Protein AF-A0A2K3M406-F1 (afdb_monomer)

Nearest PDB structures (foldseek):
  2f9a-assembly1_A-2  TM=9.777E-01  e=4.002E-05  Brassica juncea
  2wya-assembly2_D  TM=9.253E-01  e=2.174E-03  Homo sapiens
  7cqt-assembly2_C  TM=8.628E-01  e=1.182E-03  Brassica juncea
  2p8u-assembly1_B  TM=9.252E-01  e=3.999E-03  Homo sapiens
  2m01-assembly1_A  TM=3.767E-01  e=9.002E+00  Lychas mucronatus

Organism: Trifolium pratense (NCBI:txid57577)

Sequence (58 aa):
LPPEKFVENTKIMEHHYGGKDFITGQDCNYLLPGTFYLTKVDSLYRRFYAKKDAAAST

Foldseek 3Di:
DPPVVVVVVVVVVVCCVPDACDADDPDCPPPAAQDKDWGHHHPVRDTDIDTHHHPPPD

Structure (mmCIF, N/CA/C/O backbone):
data_AF-A0A2K3M406-F1
#
_entry.id   AF-A0A2K3M406-F1
#
loop_
_atom_site.group_PDB
_atom_site.id
_atom_site.type_symbol
_atom_site.label_atom_id
_atom_site.label_alt_id
_atom_site.label_comp_id
_atom_site.label_asym_id
_atom_site.label_entity_id
_atom_site.label_seq_id
_atom_site.pdbx_PDB_ins_code
_atom_site.Cartn_x
_atom_site.Cartn_y
_atom_site.Cartn_z
_atom_site.occupancy
_atom_site.B_iso_or_equiv
_atom_site.auth_seq_id
_atom_site.auth_comp_id
_atom_site.auth_asym_id
_atom_site.auth_atom_id
_atom_site.pdbx_PDB_model_num
ATOM 1 N N . LEU A 1 1 ? 17.465 -2.892 8.081 1.00 86.25 1 LEU A N 1
ATOM 2 C CA . LEU A 1 1 ? 17.564 -3.737 6.870 1.00 86.25 1 LEU A CA 1
ATOM 3 C C . LEU A 1 1 ? 18.972 -3.599 6.307 1.00 86.25 1 LEU A C 1
ATOM 5 O O . LEU A 1 1 ? 19.430 -2.462 6.253 1.00 86.25 1 LEU A O 1
ATOM 9 N N . PRO A 1 2 ? 19.642 -4.689 5.904 1.00 97.44 2 PRO A N 1
ATOM 10 C CA . PRO A 1 2 ? 20.860 -4.585 5.105 1.00 97.44 2 PRO A CA 1
ATOM 11 C C . PRO A 1 2 ? 20.542 -4.001 3.709 1.00 97.44 2 PRO A C 1
ATOM 13 O O . PRO A 1 2 ? 19.393 -4.123 3.259 1.00 97.44 2 PRO A O 1
ATOM 16 N N . PRO A 1 3 ? 21.511 -3.363 3.026 1.00 98.06 3 PRO A N 1
ATOM 17 C CA . PRO A 1 3 ? 21.287 -2.699 1.738 1.00 98.06 3 PRO A CA 1
ATOM 18 C C . PRO A 1 3 ? 20.680 -3.602 0.659 1.00 98.06 3 PRO A C 1
ATOM 20 O O . PRO A 1 3 ? 19.799 -3.176 -0.083 1.00 98.06 3 PRO A O 1
ATOM 23 N N . GLU A 1 4 ? 21.076 -4.870 0.605 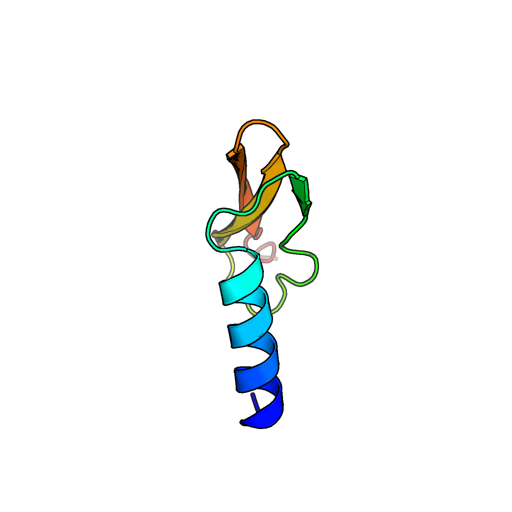1.00 97.81 4 GLU A N 1
ATOM 24 C CA . GLU A 1 4 ? 20.609 -5.835 -0.394 1.00 97.81 4 GLU A CA 1
ATOM 25 C C . GLU A 1 4 ? 19.102 -6.066 -0.258 1.00 97.81 4 GLU A C 1
ATOM 27 O O . GLU A 1 4 ? 18.363 -6.048 -1.244 1.00 97.81 4 GLU A O 1
ATOM 32 N N . LYS A 1 5 ? 18.625 -6.192 0.987 1.00 95.12 5 LYS A N 1
ATOM 33 C CA . LYS A 1 5 ? 17.197 -6.349 1.273 1.00 95.12 5 LYS A CA 1
ATOM 34 C C . LYS A 1 5 ? 16.423 -5.066 0.973 1.00 95.12 5 LYS A C 1
ATOM 36 O O . LYS A 1 5 ? 15.272 -5.127 0.553 1.00 95.12 5 LYS A O 1
ATOM 41 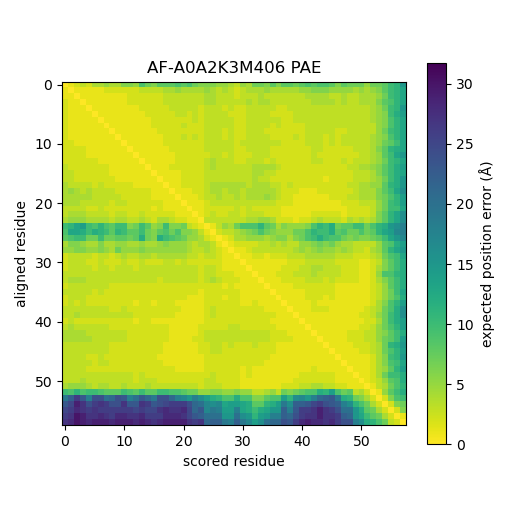N N . PHE A 1 6 ? 17.041 -3.900 1.170 1.00 95.69 6 PHE A N 1
ATOM 42 C CA . PHE A 1 6 ? 16.426 -2.627 0.799 1.00 95.69 6 PHE A CA 1
ATOM 43 C C . PHE A 1 6 ? 16.209 -2.542 -0.719 1.00 95.69 6 PHE A C 1
ATOM 45 O O . PHE A 1 6 ? 15.104 -2.219 -1.146 1.00 95.69 6 PHE A O 1
ATOM 52 N N . VAL A 1 7 ? 17.212 -2.911 -1.522 1.00 97.62 7 VAL A N 1
ATOM 53 C CA . VAL A 1 7 ? 17.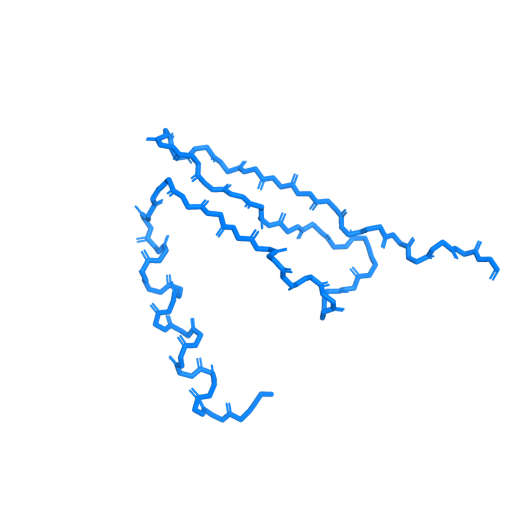117 -2.918 -2.994 1.00 97.62 7 VAL A CA 1
ATOM 54 C C . VAL A 1 7 ? 16.100 -3.945 -3.504 1.00 97.62 7 VAL A C 1
ATOM 56 O O . VAL A 1 7 ? 15.394 -3.696 -4.479 1.00 97.62 7 VAL A O 1
ATOM 59 N N . GLU A 1 8 ? 15.989 -5.107 -2.862 1.00 96.31 8 GLU A N 1
ATOM 60 C CA . GLU A 1 8 ? 14.932 -6.074 -3.182 1.00 96.31 8 GLU A CA 1
ATOM 61 C C . GLU A 1 8 ? 13.540 -5.472 -2.935 1.00 96.31 8 GLU A C 1
ATOM 63 O O . GLU A 1 8 ? 12.667 -5.531 -3.802 1.00 96.31 8 GLU A O 1
ATOM 68 N N . ASN A 1 9 ? 13.355 -4.819 -1.784 1.00 94.19 9 ASN A N 1
ATOM 69 C CA . ASN A 1 9 ? 12.093 -4.176 -1.442 1.00 94.19 9 ASN A CA 1
ATOM 70 C C . ASN A 1 9 ? 11.725 -3.061 -2.433 1.00 94.19 9 ASN A C 1
ATOM 72 O O . ASN A 1 9 ? 10.557 -2.951 -2.801 1.00 94.19 9 ASN A O 1
ATOM 76 N N . THR A 1 10 ? 12.680 -2.248 -2.900 1.00 96.50 10 THR A N 1
ATOM 77 C CA . THR A 1 10 ? 12.379 -1.178 -3.870 1.00 96.50 10 THR A CA 1
ATOM 78 C C . THR A 1 10 ? 11.901 -1.733 -5.211 1.00 96.50 10 THR A C 1
ATOM 80 O O . THR A 1 10 ? 10.949 -1.197 -5.770 1.00 96.50 10 THR A O 1
ATOM 83 N N . LYS A 1 11 ? 12.455 -2.859 -5.680 1.00 96.50 11 LYS A N 1
ATOM 84 C CA . LYS A 1 11 ? 11.982 -3.538 -6.904 1.00 96.50 11 LYS A CA 1
ATOM 85 C C . LYS A 1 11 ? 10.538 -4.035 -6.781 1.00 96.50 11 LYS A C 1
ATOM 87 O O . LYS A 1 11 ? 9.770 -3.954 -7.735 1.00 96.50 11 LYS A O 1
ATOM 92 N N . ILE A 1 12 ? 10.143 -4.513 -5.599 1.00 94.31 12 ILE A N 1
ATOM 93 C CA . ILE A 1 12 ? 8.746 -4.894 -5.324 1.00 94.31 12 ILE A CA 1
ATOM 94 C C . ILE A 1 12 ? 7.833 -3.663 -5.410 1.00 94.31 12 ILE A C 1
ATOM 96 O O . ILE A 1 12 ? 6.752 -3.729 -5.994 1.00 94.31 12 ILE A O 1
ATOM 100 N N . MET A 1 13 ? 8.268 -2.526 -4.859 1.00 95.69 13 MET A N 1
ATOM 101 C CA . MET A 1 13 ? 7.491 -1.283 -4.912 1.00 95.69 13 MET A CA 1
ATOM 102 C C . MET A 1 13 ? 7.334 -0.757 -6.341 1.00 95.69 13 MET A C 1
ATOM 104 O O . MET A 1 13 ? 6.246 -0.304 -6.689 1.00 95.69 13 MET A O 1
ATOM 108 N N . GLU A 1 14 ? 8.375 -0.861 -7.170 1.00 96.94 14 GLU A N 1
ATOM 109 C CA . GLU A 1 14 ? 8.307 -0.549 -8.603 1.00 96.94 14 GLU A CA 1
ATOM 110 C C . GLU A 1 14 ? 7.265 -1.419 -9.320 1.00 96.94 14 GLU A C 1
ATOM 112 O O . GLU A 1 14 ? 6.447 -0.892 -10.068 1.00 96.94 14 GLU A O 1
ATOM 117 N N . HIS A 1 15 ? 7.218 -2.727 -9.040 1.00 94.19 15 HIS A N 1
ATOM 118 C CA . HIS A 1 15 ? 6.220 -3.630 -9.628 1.00 94.19 15 HIS A CA 1
ATOM 119 C C . HIS A 1 15 ? 4.781 -3.306 -9.192 1.00 94.19 15 HIS A C 1
ATOM 121 O O . HIS A 1 15 ? 3.845 -3.381 -9.986 1.00 94.19 15 HIS A O 1
ATOM 127 N N . HIS A 1 16 ? 4.588 -2.925 -7.927 1.00 95.06 16 HIS A N 1
ATOM 128 C CA . HIS A 1 16 ? 3.271 -2.551 -7.410 1.00 95.06 16 HIS A CA 1
ATOM 129 C C . HIS A 1 16 ? 2.824 -1.143 -7.831 1.00 95.06 16 HIS A C 1
ATOM 131 O O . HIS A 1 16 ? 1.647 -0.800 -7.666 1.00 95.06 16 HIS A O 1
ATOM 137 N N . TYR A 1 17 ? 3.713 -0.316 -8.384 1.00 96.62 17 TYR A N 1
ATOM 138 C CA . TYR A 1 17 ? 3.362 1.018 -8.851 1.00 96.62 17 TYR A CA 1
ATOM 139 C C . TYR A 1 17 ? 2.466 0.938 -10.096 1.00 96.62 17 TYR A C 1
ATOM 141 O O . TYR A 1 17 ? 2.898 0.577 -11.184 1.00 96.62 17 TYR A O 1
ATOM 149 N N . GLY A 1 18 ? 1.179 1.253 -9.922 1.00 96.12 18 GLY A N 1
ATOM 150 C CA . GLY A 1 18 ? 0.165 1.072 -10.968 1.00 96.12 18 GLY A CA 1
ATOM 151 C C . GLY A 1 18 ? -0.295 -0.380 -11.152 1.00 96.12 18 GLY A C 1
ATOM 152 O O . GLY A 1 18 ? -1.063 -0.660 -12.070 1.00 96.12 18 GLY A O 1
ATOM 153 N N . GLY A 1 19 ? 0.138 -1.295 -10.278 1.00 96.7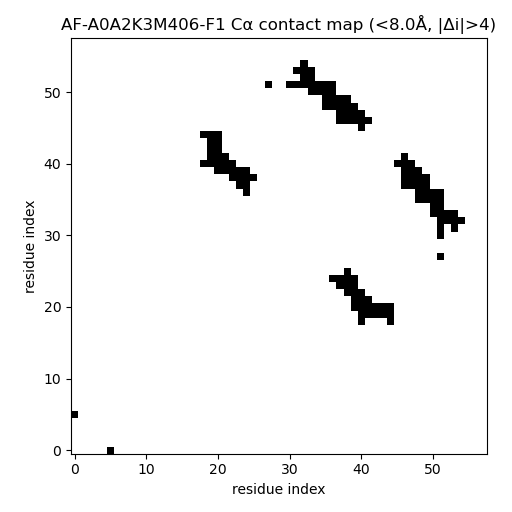5 19 GLY A N 1
ATOM 154 C CA . GLY A 1 19 ? -0.329 -2.678 -10.253 1.00 96.75 19 GLY A CA 1
ATOM 155 C C . GLY A 1 19 ? -1.769 -2.806 -9.745 1.00 96.75 19 GLY A C 1
ATOM 156 O O . GLY A 1 19 ? -2.300 -1.925 -9.062 1.00 96.75 19 GLY A O 1
ATOM 157 N N . LYS A 1 20 ? -2.390 -3.945 -10.045 1.00 97.44 20 LYS A N 1
ATOM 158 C CA . LYS A 1 20 ? -3.692 -4.372 -9.520 1.00 97.44 20 LYS A CA 1
ATOM 159 C C . LYS A 1 20 ? -3.718 -5.886 -9.347 1.00 97.44 20 LYS A C 1
ATOM 161 O O . LYS A 1 20 ? -2.860 -6.567 -9.894 1.00 97.44 20 LYS A O 1
ATOM 166 N N . ASP A 1 21 ? -4.726 -6.377 -8.637 1.00 97.25 21 ASP A N 1
ATOM 167 C CA . ASP A 1 21 ? -4.945 -7.805 -8.388 1.00 97.25 21 ASP A CA 1
ATOM 168 C C . ASP A 1 21 ? -3.809 -8.481 -7.593 1.00 97.25 21 ASP A C 1
ATOM 170 O O . ASP A 1 21 ? -3.300 -9.539 -7.953 1.00 97.25 21 ASP A O 1
ATOM 174 N N . PHE A 1 22 ? -3.389 -7.845 -6.493 1.00 96.56 22 PHE A N 1
ATOM 175 C CA . PHE A 1 22 ? -2.336 -8.354 -5.608 1.00 96.56 22 PHE A CA 1
ATOM 176 C C . PHE A 1 22 ? -2.670 -8.167 -4.121 1.00 96.56 22 PHE A C 1
ATOM 178 O O . PHE A 1 22 ? -3.421 -7.268 -3.733 1.00 96.56 22 PHE A O 1
ATOM 185 N N . ILE A 1 23 ? -2.087 -9.023 -3.276 1.00 95.25 23 ILE A N 1
ATOM 186 C CA . ILE A 1 23 ? -2.223 -9.015 -1.810 1.00 95.25 23 ILE A CA 1
ATOM 187 C C . ILE A 1 23 ? -0.928 -8.475 -1.187 1.00 95.25 23 ILE A C 1
ATOM 189 O O . ILE A 1 23 ? 0.167 -8.777 -1.653 1.00 95.25 23 ILE A O 1
ATOM 193 N N . THR A 1 24 ? -1.049 -7.694 -0.115 1.00 92.56 24 THR A N 1
ATOM 194 C CA . THR A 1 24 ? 0.066 -7.143 0.672 1.00 92.56 24 THR A CA 1
ATOM 195 C C . THR A 1 24 ? -0.156 -7.367 2.167 1.00 92.56 24 THR A C 1
ATOM 197 O O . THR A 1 24 ? -1.190 -7.878 2.586 1.00 92.56 24 THR A O 1
ATOM 200 N N . GLY A 1 25 ? 0.808 -6.966 3.001 1.00 75.38 25 GLY A N 1
ATOM 201 C CA . GLY A 1 25 ? 0.613 -6.941 4.456 1.00 75.38 25 GLY A CA 1
ATOM 202 C C . GLY A 1 25 ? 0.687 -8.308 5.141 1.00 75.38 25 GLY A C 1
ATOM 203 O O . GLY A 1 25 ? 0.185 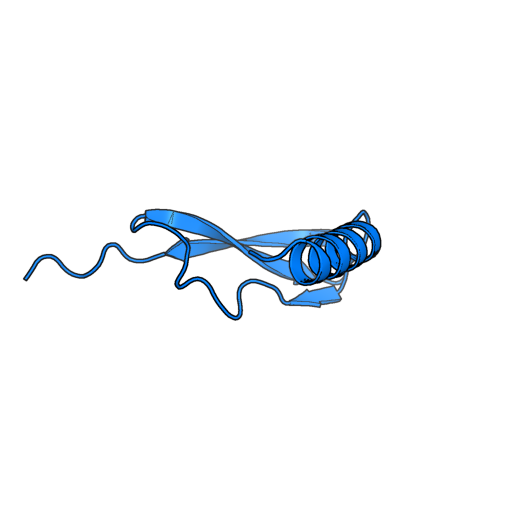-8.445 6.249 1.00 75.38 25 GLY A O 1
ATOM 204 N N . GLN A 1 26 ? 1.322 -9.302 4.508 1.00 74.38 26 GLN A N 1
ATOM 205 C CA . GLN A 1 26 ? 1.550 -10.637 5.085 1.00 74.38 26 GLN A CA 1
ATOM 206 C C . GLN A 1 26 ? 2.450 -10.609 6.335 1.00 74.38 26 GLN A C 1
ATOM 208 O O . GLN A 1 26 ? 2.347 -11.498 7.173 1.00 74.38 26 GLN A O 1
ATOM 213 N N . ASP A 1 27 ? 3.287 -9.578 6.488 1.00 82.50 27 ASP A N 1
ATOM 214 C CA . ASP A 1 27 ? 4.083 -9.343 7.694 1.00 82.50 27 ASP A CA 1
ATOM 215 C C . ASP A 1 27 ? 3.955 -7.881 8.153 1.00 82.50 27 ASP A C 1
ATOM 217 O O . ASP A 1 27 ? 4.619 -6.973 7.650 1.00 82.50 27 ASP A O 1
ATOM 221 N N . CYS A 1 28 ? 3.052 -7.640 9.107 1.00 89.88 28 CYS A N 1
ATOM 222 C CA . CYS A 1 28 ? 2.833 -6.336 9.736 1.00 89.88 28 CYS A CA 1
ATOM 223 C C . CYS A 1 28 ? 3.529 -6.211 11.105 1.00 89.88 28 CYS A C 1
ATOM 225 O O . CYS A 1 28 ? 3.231 -5.291 11.875 1.00 89.88 28 CYS A O 1
ATOM 227 N N . ASN A 1 29 ? 4.448 -7.117 11.454 1.00 88.56 29 ASN A N 1
ATOM 228 C CA . ASN A 1 29 ? 5.070 -7.140 12.782 1.00 88.56 29 ASN A CA 1
ATOM 229 C C . ASN A 1 29 ? 5.907 -5.888 13.064 1.00 88.56 29 ASN A C 1
ATOM 231 O O . ASN A 1 29 ? 5.873 -5.378 14.181 1.00 88.56 29 ASN A O 1
ATOM 235 N N . TYR A 1 30 ? 6.543 -5.329 12.034 1.00 91.12 30 TYR A N 1
ATOM 236 C CA . TYR A 1 30 ? 7.339 -4.101 12.126 1.00 91.12 30 TYR A CA 1
ATOM 237 C C . TYR A 1 30 ? 6.513 -2.811 12.227 1.00 91.12 30 TYR A C 1
ATOM 239 O O . TYR A 1 30 ? 7.066 -1.749 12.505 1.00 91.12 30 TYR A O 1
ATOM 247 N N . LEU A 1 31 ? 5.199 -2.872 11.992 1.00 93.19 31 LEU A N 1
ATOM 248 C CA . LEU A 1 31 ? 4.325 -1.712 12.147 1.00 93.19 31 LEU A CA 1
ATOM 249 C C . LEU A 1 31 ? 4.011 -1.479 13.624 1.00 93.19 31 LEU A C 1
ATOM 251 O O . LEU A 1 31 ? 3.884 -2.427 14.398 1.00 93.19 31 LEU A O 1
ATOM 255 N N . LEU A 1 32 ? 3.831 -0.228 14.026 1.00 93.94 32 LEU A N 1
ATOM 256 C CA . LEU A 1 32 ? 3.388 0.070 15.384 1.00 93.94 32 LEU A CA 1
ATOM 257 C C . LEU A 1 32 ? 1.897 -0.292 15.577 1.00 93.94 32 LEU A C 1
ATOM 259 O O . LEU A 1 32 ? 1.115 -0.236 14.622 1.00 93.94 32 LEU A O 1
ATOM 263 N N . PRO A 1 33 ? 1.491 -0.667 16.804 1.00 94.31 33 PRO A N 1
ATOM 264 C CA . PRO A 1 33 ? 0.108 -0.606 17.276 1.00 94.31 33 PRO A CA 1
ATOM 265 C C . PRO A 1 33 ? -0.686 0.572 16.704 1.00 94.31 33 PRO A C 1
ATOM 267 O O . PRO A 1 33 ? -0.288 1.726 16.830 1.00 94.31 33 PRO A O 1
ATOM 270 N N . GLY A 1 34 ? -1.830 0.290 16.087 1.00 92.94 34 GLY A N 1
ATOM 271 C CA . GLY A 1 34 ? -2.730 1.302 15.546 1.00 92.94 34 GLY A CA 1
ATOM 272 C C . GLY A 1 34 ? -2.389 1.837 14.153 1.00 92.94 34 GLY A C 1
ATOM 273 O O . GLY A 1 34 ? -3.183 2.609 13.613 1.00 92.94 34 GLY A O 1
ATOM 274 N N . THR A 1 35 ? -1.279 1.412 13.542 1.00 94.88 35 THR A N 1
ATOM 275 C CA . THR A 1 35 ? -0.919 1.785 12.168 1.00 94.88 35 THR A CA 1
ATOM 276 C C . THR A 1 35 ? -1.871 1.155 11.152 1.00 94.88 35 THR A C 1
ATOM 278 O O . THR A 1 35 ? -2.104 -0.055 11.166 1.00 94.88 35 THR A O 1
ATOM 281 N N . PHE A 1 36 ? -2.390 1.967 10.230 1.00 95.44 36 PHE A N 1
ATOM 282 C CA . PHE A 1 36 ? -3.123 1.478 9.062 1.00 95.44 36 PHE A CA 1
ATOM 283 C C . PHE A 1 36 ? -2.158 0.991 7.977 1.00 95.44 36 PHE A C 1
ATOM 285 O O . PHE A 1 36 ? -1.131 1.619 7.728 1.00 95.44 36 PHE A O 1
ATOM 292 N N . TYR A 1 37 ? -2.495 -0.108 7.308 1.00 95.69 37 TYR A N 1
ATOM 293 C CA . TYR A 1 37 ? -1.678 -0.702 6.251 1.00 95.69 37 TYR A CA 1
ATOM 294 C C . TYR A 1 37 ? -2.537 -1.287 5.128 1.00 95.69 37 TYR A C 1
ATOM 296 O O . TYR A 1 37 ? -3.696 -1.643 5.339 1.00 95.69 37 TYR A O 1
ATOM 304 N N . LEU A 1 38 ? -1.970 -1.351 3.919 1.00 96.50 38 LEU A N 1
ATOM 305 C CA . LEU A 1 38 ? -2.621 -1.918 2.736 1.00 96.50 38 LEU A CA 1
ATOM 306 C C . LEU A 1 38 ? -2.651 -3.451 2.846 1.00 96.50 38 LEU A C 1
ATOM 308 O O . LEU A 1 38 ? -1.621 -4.065 3.134 1.00 96.50 38 LEU A O 1
ATOM 312 N N . THR A 1 39 ? -3.804 -4.066 2.585 1.00 96.19 39 THR A N 1
ATOM 313 C CA . THR A 1 39 ? -3.979 -5.530 2.583 1.00 96.19 39 THR A CA 1
ATOM 314 C C . THR A 1 39 ? -4.086 -6.106 1.178 1.00 96.19 39 THR A C 1
ATOM 316 O O . THR A 1 39 ? -3.638 -7.222 0.940 1.00 96.19 39 THR A O 1
ATOM 319 N N . LYS A 1 40 ? -4.674 -5.366 0.233 1.00 97.19 40 LYS A N 1
ATOM 320 C C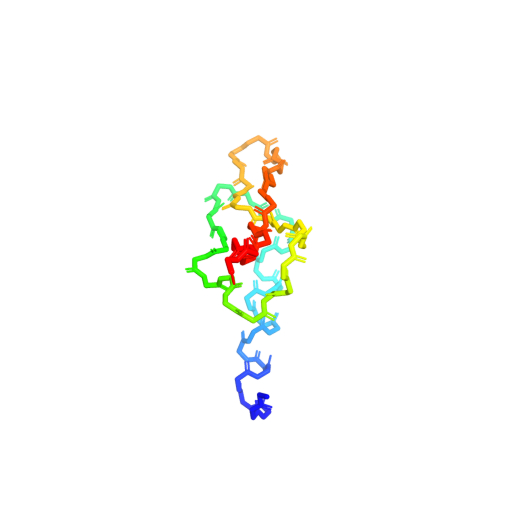A . LYS A 1 40 ? -4.730 -5.746 -1.184 1.00 97.19 40 LYS A CA 1
ATOM 321 C C . LYS A 1 40 ? -5.121 -4.579 -2.084 1.00 97.19 40 LYS A C 1
ATOM 323 O O . LYS A 1 40 ? -5.745 -3.610 -1.637 1.00 97.19 40 LYS A O 1
ATOM 328 N N . VAL A 1 41 ? -4.822 -4.737 -3.368 1.00 98.25 41 VAL A N 1
ATOM 329 C CA . VAL A 1 41 ? -5.398 -3.965 -4.471 1.00 98.25 41 VAL A CA 1
ATOM 330 C C . VAL A 1 41 ? -6.117 -4.947 -5.378 1.00 98.25 41 VAL A C 1
ATOM 332 O O . VAL A 1 41 ? -5.498 -5.883 -5.872 1.00 98.25 41 VAL A O 1
ATOM 335 N N . ASP A 1 42 ? -7.419 -4.776 -5.580 1.00 98.19 42 ASP A N 1
ATOM 336 C CA . ASP A 1 42 ? -8.174 -5.702 -6.428 1.00 98.19 42 ASP A CA 1
ATOM 337 C C . ASP A 1 42 ? -8.052 -5.384 -7.924 1.00 98.19 42 ASP A C 1
ATOM 339 O O . ASP A 1 42 ? -7.397 -4.422 -8.327 1.00 98.19 42 ASP A O 1
ATOM 343 N N . SER A 1 43 ? -8.702 -6.190 -8.763 1.00 98.12 43 SER A N 1
ATOM 344 C CA . SER A 1 43 ? -8.675 -6.061 -10.223 1.00 98.12 43 SER A CA 1
ATOM 345 C C . SER A 1 43 ? -9.278 -4.755 -10.775 1.00 98.12 43 SER A C 1
ATOM 347 O O . SER A 1 43 ? -9.098 -4.452 -11.962 1.00 98.12 43 SER A O 1
ATOM 349 N N 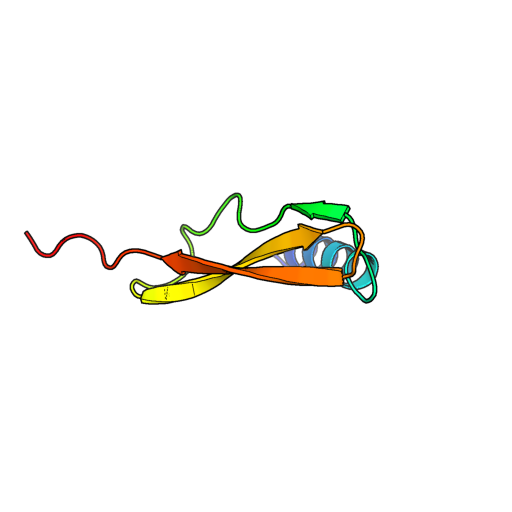. LEU A 1 44 ? -9.957 -3.974 -9.925 1.00 98.12 44 LEU A N 1
ATOM 350 C CA . LEU A 1 44 ? -10.538 -2.661 -10.214 1.00 98.12 44 LEU A CA 1
ATOM 351 C C . LEU A 1 44 ? -9.756 -1.521 -9.541 1.00 98.12 44 LEU A C 1
ATOM 353 O O . LEU A 1 44 ? -10.278 -0.416 -9.410 1.00 98.12 44 LEU A O 1
ATOM 357 N N . TYR A 1 45 ? -8.517 -1.778 -9.113 1.00 97.94 45 TYR A N 1
ATOM 358 C CA . TYR A 1 45 ? -7.635 -0.807 -8.457 1.00 97.94 45 TYR A CA 1
ATOM 359 C C . TYR A 1 45 ? -8.140 -0.285 -7.102 1.00 97.94 45 TYR A C 1
ATOM 361 O O . TYR A 1 45 ? -7.596 0.688 -6.571 1.00 97.94 45 TYR A O 1
ATOM 369 N N . ARG A 1 46 ? -9.148 -0.919 -6.491 1.00 98.38 46 ARG A N 1
ATOM 370 C CA . ARG A 1 46 ? -9.632 -0.510 -5.167 1.00 98.38 46 ARG A CA 1
ATOM 371 C C . ARG A 1 46 ? -8.629 -0.962 -4.114 1.00 98.38 46 ARG A C 1
ATOM 373 O O . ARG A 1 46 ? -8.212 -2.121 -4.094 1.00 98.38 46 ARG A O 1
ATOM 380 N N . ARG A 1 47 ? -8.241 -0.037 -3.238 1.00 98.31 47 ARG A N 1
ATOM 381 C CA . ARG A 1 47 ? -7.272 -0.266 -2.161 1.00 98.31 47 ARG A CA 1
ATOM 382 C C . ARG A 1 47 ? -8.000 -0.598 -0.868 1.00 98.31 47 ARG A C 1
ATOM 384 O O . ARG A 1 47 ? -8.863 0.162 -0.437 1.00 98.31 47 ARG A O 1
ATOM 391 N N . PHE A 1 48 ? -7.626 -1.707 -0.243 1.00 97.12 48 PHE A N 1
ATOM 392 C CA . PHE A 1 48 ? -8.211 -2.160 1.015 1.00 97.12 48 PHE A CA 1
ATOM 393 C C . PHE A 1 48 ? -7.183 -2.026 2.130 1.00 97.12 48 PHE A C 1
ATOM 395 O O . PHE A 1 48 ? -6.030 -2.419 1.961 1.00 97.12 48 PHE A O 1
ATOM 402 N N . TYR A 1 49 ? -7.606 -1.475 3.263 1.00 96.50 49 TYR A N 1
ATOM 403 C CA . TYR A 1 49 ? -6.738 -1.208 4.403 1.00 96.50 49 TYR A CA 1
ATOM 404 C C . TYR A 1 49 ? -7.252 -1.918 5.650 1.00 96.50 49 TYR A C 1
ATOM 406 O O . TYR A 1 49 ? -8.458 -2.072 5.834 1.00 96.50 49 TYR A O 1
ATOM 414 N N . ALA A 1 50 ? -6.327 -2.309 6.516 1.00 94.38 50 ALA A N 1
ATOM 415 C CA . ALA A 1 50 ? -6.602 -2.760 7.873 1.00 94.38 50 ALA A CA 1
ATOM 416 C C . ALA A 1 50 ? -5.806 -1.901 8.859 1.00 94.38 50 ALA A C 1
ATOM 418 O O . ALA A 1 50 ? -4.869 -1.200 8.474 1.00 94.38 50 ALA A O 1
ATOM 419 N N . LYS A 1 51 ? -6.183 -1.948 10.135 1.00 93.94 51 LYS A N 1
ATOM 420 C CA . LYS A 1 51 ? -5.449 -1.316 11.231 1.00 93.94 51 LYS A CA 1
ATOM 421 C C . LYS A 1 51 ? -4.761 -2.419 12.024 1.00 93.94 51 LYS A C 1
ATOM 423 O O . LYS A 1 51 ? -5.408 -3.407 12.352 1.00 93.94 51 LYS A O 1
ATOM 428 N N . LYS A 1 52 ? -3.467 -2.280 12.315 1.00 92.06 52 LYS A N 1
ATOM 429 C CA . LYS A 1 52 ? -2.792 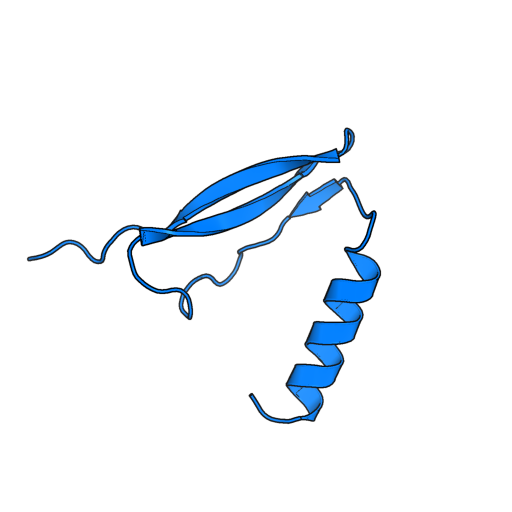-3.192 13.241 1.00 92.06 52 LYS A CA 1
ATOM 430 C C . LYS A 1 52 ? -3.387 -2.979 14.625 1.00 92.06 52 LYS A C 1
ATOM 432 O O . LYS A 1 52 ? -3.395 -1.844 15.109 1.00 92.06 52 LYS A O 1
ATOM 437 N N . ASP A 1 53 ? -3.870 -4.047 15.246 1.00 87.38 53 ASP A N 1
ATOM 438 C CA . ASP A 1 53 ? -4.411 -3.960 16.595 1.00 87.38 53 ASP A CA 1
ATOM 439 C C . ASP A 1 53 ? -3.358 -3.379 17.533 1.00 87.38 53 ASP A C 1
ATOM 441 O O . ASP A 1 53 ? -2.162 -3.683 17.439 1.00 87.38 53 ASP A O 1
ATOM 445 N N . ALA A 1 54 ? -3.796 -2.486 18.419 1.00 68.12 54 ALA A N 1
ATOM 446 C CA . ALA A 1 54 ? -2.937 -2.134 19.525 1.00 68.12 54 ALA A CA 1
ATOM 447 C C . ALA A 1 54 ? -2.777 -3.393 20.366 1.00 68.12 54 ALA A C 1
ATOM 449 O O . ALA A 1 54 ? -3.794 -3.999 20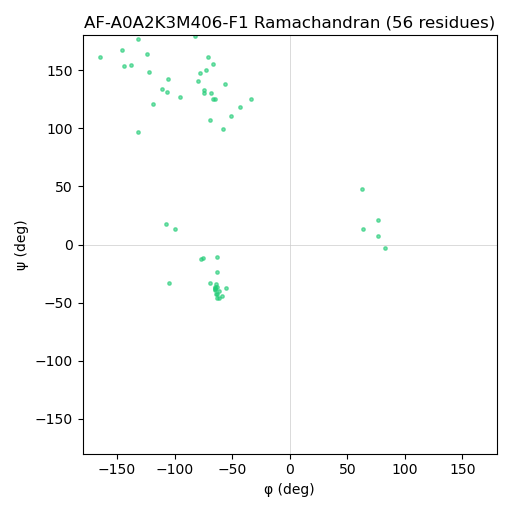.701 1.00 68.12 54 ALA A O 1
ATOM 450 N N . ALA A 1 55 ? -1.531 -3.821 20.619 1.00 57.84 55 ALA A N 1
ATOM 451 C CA . ALA A 1 55 ? -1.259 -4.952 21.498 1.00 57.84 55 ALA A CA 1
ATOM 452 C C . ALA A 1 55 ? -2.169 -4.792 22.714 1.00 57.84 55 ALA A C 1
ATOM 454 O O . ALA A 1 55 ? -2.132 -3.727 23.332 1.00 57.84 55 ALA A O 1
ATOM 455 N N . ALA A 1 56 ? -3.066 -5.760 22.925 1.00 46.50 56 ALA A N 1
ATOM 456 C CA . ALA A 1 56 ? -4.108 -5.652 23.927 1.00 46.50 56 ALA A CA 1
ATOM 457 C C . ALA A 1 56 ? -3.435 -5.268 25.240 1.00 46.50 56 ALA A C 1
ATOM 459 O O . ALA A 1 56 ? -2.642 -6.046 25.771 1.00 46.50 56 ALA A O 1
ATOM 460 N N . SER A 1 57 ? -3.680 -4.035 25.686 1.00 39.72 57 SER A N 1
ATOM 461 C CA . SER A 1 57 ? -3.219 -3.537 26.969 1.00 39.72 57 SER A CA 1
ATOM 462 C C . SER A 1 57 ? -3.796 -4.486 28.012 1.00 39.72 57 SER A C 1
ATOM 464 O O . SER A 1 57 ? -4.989 -4.424 28.306 1.00 39.72 57 SER A O 1
ATOM 466 N N . THR A 1 58 ? -2.970 -5.417 28.471 1.00 33.75 58 THR A N 1
ATOM 467 C CA . THR A 1 58 ? -3.255 -6.316 29.585 1.00 33.75 58 THR A CA 1
ATOM 468 C C . THR A 1 58 ? -2.253 -5.985 30.667 1.00 33.75 58 THR A C 1
ATOM 470 O O . THR A 1 58 ? -1.065 -5.809 30.308 1.00 33.75 58 THR A O 1
#

InterPro domains:
  IPR013746 Hydroxymethylglutaryl-coenzyme A synthase, C-terminal domain [PF08540] (3-52)
  IPR016039 Thiolase-like [G3DSA:3.40.47.10] (1-54)

Mean predicted aligned error: 4.65 Å

Radius of gyration: 13.67 Å; Cα contacts (8 Å, |Δi|>4): 65; chains: 1; bounding box: 32×12×41 Å

Secondary structure (DSSP, 8-state):
--HHHHHHHHHHHHHHTT--SEE--S--TTS-TT-EEEEEE-TT--EEEEEPPP----

pLDDT: mean 90.4, std 14.02, range [33.75, 98.38]

Solvent-accessible surface area (backbone atoms only — not comparable to full-atom values): 3622 Å² total; per-residue (Å²): 129,60,71,69,60,48,55,54,51,51,56,53,51,59,62,54,62,91,51,56,60,47,79,45,62,90,75,59,79,90,52,58,63,60,41,72,46,59,41,32,27,38,86,81,62,51,76,40,72,48,64,41,68,54,75,77,89,121